Protein AF-A0A968QD73-F1 (afdb_monomer)

Secondary structure (DSSP, 8-state):
-EEEE---HHHHHHHHHHHHHHHHHSSS----GGGG-SHHHHHHHHHHTT-SS-HHHHHHHHHHHHHHHHHHHHH--SEEEEET-TT-TTTHHHHHHHHHTT---EEEEEES-HHHHHHHHHHHHHH-TT-EEEEEES-HHHHHHHHHHGGGS-S-S-EEEE--S----

Structure (mmCIF, N/CA/C/O backbone):
data_AF-A0A968QD73-F1
#
_entry.id   AF-A0A968QD73-F1
#
loop_
_atom_site.group_PDB
_atom_site.id
_atom_site.type_symbol
_atom_site.label_atom_id
_atom_site.label_alt_id
_atom_site.label_comp_id
_atom_site.label_asym_id
_atom_site.label_entity_id
_atom_site.label_seq_id
_atom_site.pdbx_PDB_ins_code
_atom_site.Cartn_x
_atom_site.Cartn_y
_atom_site.Cartn_z
_atom_site.occupancy
_atom_site.B_iso_or_equiv
_atom_site.auth_seq_id
_atom_site.auth_comp_id
_atom_site.auth_asym_id
_atom_site.auth_atom_id
_atom_site.pdbx_PDB_model_num
ATOM 1 N N . MET A 1 1 ? -8.476 14.645 4.797 1.00 80.06 1 MET A N 1
ATOM 2 C CA . MET A 1 1 ? -7.244 14.125 4.170 1.00 80.06 1 MET A CA 1
ATOM 3 C C . MET A 1 1 ? -6.123 15.122 4.389 1.00 80.06 1 MET A C 1
ATOM 5 O O . MET A 1 1 ? -6.368 16.310 4.221 1.00 80.06 1 MET A O 1
ATOM 9 N N . GLN A 1 2 ? -4.931 14.645 4.733 1.00 85.38 2 GLN A N 1
ATOM 10 C CA . GLN A 1 2 ? -3.682 15.414 4.694 1.00 85.38 2 GLN A CA 1
ATOM 11 C C . GLN A 1 2 ? -2.713 14.683 3.755 1.00 85.38 2 GLN A C 1
ATOM 13 O O . GLN A 1 2 ? -2.708 13.455 3.756 1.00 85.38 2 GLN A O 1
ATOM 18 N N . ILE A 1 3 ? -1.938 15.410 2.945 1.00 84.00 3 ILE A N 1
ATOM 19 C CA . ILE A 1 3 ? -0.900 14.828 2.081 1.00 84.00 3 ILE A CA 1
ATOM 20 C C . ILE A 1 3 ? 0.430 15.503 2.402 1.00 84.00 3 ILE A C 1
ATOM 22 O O . ILE A 1 3 ? 0.545 16.722 2.279 1.00 84.00 3 ILE A O 1
ATOM 26 N N . ASP A 1 4 ? 1.419 14.702 2.788 1.00 82.88 4 ASP A N 1
ATOM 27 C CA . ASP A 1 4 ? 2.799 15.136 2.966 1.00 82.88 4 ASP A CA 1
ATOM 28 C C . ASP A 1 4 ? 3.581 14.868 1.669 1.00 82.88 4 ASP A C 1
ATOM 30 O O . ASP A 1 4 ? 3.613 13.739 1.173 1.00 82.88 4 ASP A O 1
ATOM 34 N N . TYR A 1 5 ? 4.247 15.889 1.133 1.00 82.88 5 TYR A N 1
ATOM 35 C CA . TYR A 1 5 ? 5.127 15.752 -0.029 1.00 82.88 5 TYR A CA 1
ATOM 36 C C . TYR A 1 5 ? 6.571 15.654 0.464 1.00 82.88 5 TYR A C 1
ATOM 38 O O . TYR A 1 5 ? 7.129 16.632 0.956 1.00 82.88 5 TYR A O 1
ATOM 46 N N . LEU A 1 6 ? 7.153 14.456 0.385 1.00 76.69 6 LEU A N 1
ATOM 47 C CA . LEU A 1 6 ? 8.547 14.187 0.781 1.00 76.69 6 LEU A CA 1
ATOM 48 C C . LEU A 1 6 ? 9.465 14.020 -0.425 1.00 76.69 6 LEU A C 1
ATOM 50 O O . LEU A 1 6 ? 10.688 14.053 -0.298 1.00 76.69 6 LEU A O 1
ATOM 54 N N . LEU A 1 7 ? 8.857 13.811 -1.588 1.00 67.25 7 LEU A N 1
ATOM 55 C CA . LEU A 1 7 ? 9.489 13.986 -2.876 1.00 67.25 7 LEU A CA 1
ATOM 56 C C . LEU A 1 7 ? 9.916 15.450 -3.021 1.00 67.25 7 LEU A C 1
ATOM 58 O O . LEU A 1 7 ? 9.086 16.338 -3.205 1.00 67.25 7 LEU A O 1
ATOM 62 N N . ASP A 1 8 ? 11.220 15.701 -2.950 1.00 62.47 8 ASP A N 1
ATOM 63 C CA . ASP A 1 8 ? 11.777 16.940 -3.475 1.00 62.47 8 ASP A CA 1
ATOM 64 C C . ASP A 1 8 ? 11.756 16.842 -5.006 1.00 62.47 8 ASP A C 1
ATOM 66 O O . ASP A 1 8 ? 12.539 16.104 -5.604 1.00 62.47 8 ASP A O 1
ATOM 70 N N . PHE A 1 9 ? 10.830 17.563 -5.641 1.00 52.47 9 PHE A N 1
ATOM 71 C CA . PHE A 1 9 ? 10.687 17.594 -7.098 1.00 52.47 9 PHE A CA 1
ATOM 72 C C . PHE A 1 9 ? 11.979 18.038 -7.807 1.00 52.47 9 PHE A C 1
ATOM 74 O O . PHE A 1 9 ? 12.272 17.541 -8.892 1.00 52.47 9 PHE A O 1
ATOM 81 N N . GLN A 1 10 ? 12.797 18.896 -7.180 1.00 43.94 10 GLN A N 1
ATOM 82 C CA . GLN A 1 10 ? 14.093 19.310 -7.731 1.00 43.94 10 GLN A CA 1
ATOM 83 C C . GLN A 1 10 ? 15.162 18.222 -7.574 1.00 43.94 10 GLN A C 1
ATOM 85 O O . GLN A 1 10 ? 16.023 18.070 -8.445 1.00 43.94 10 GLN A O 1
ATOM 90 N N . ALA A 1 11 ? 15.114 17.451 -6.485 1.00 46.22 11 ALA A N 1
ATOM 91 C CA . ALA A 1 11 ? 15.978 16.288 -6.310 1.00 46.22 11 ALA A CA 1
ATOM 92 C C . ALA A 1 11 ? 15.590 15.165 -7.273 1.00 46.22 11 ALA A C 1
ATOM 94 O O . ALA A 1 11 ? 16.476 14.569 -7.862 1.00 46.22 11 ALA A O 1
ATOM 95 N N . ILE A 1 12 ? 14.297 14.930 -7.510 1.00 50.31 12 ILE A N 1
ATOM 96 C CA . ILE A 1 12 ? 13.808 13.918 -8.454 1.00 50.31 12 ILE A CA 1
ATOM 97 C C . ILE A 1 12 ? 14.244 14.238 -9.874 1.00 50.31 12 ILE A C 1
ATOM 99 O O . ILE A 1 12 ? 14.746 13.348 -10.541 1.00 50.31 12 ILE A O 1
ATOM 103 N N . GLU A 1 13 ? 14.137 15.484 -10.342 1.00 48.84 13 GLU A N 1
ATOM 104 C CA . GLU A 1 13 ? 14.655 15.843 -11.671 1.00 48.84 13 GLU A CA 1
ATOM 105 C C . GLU A 1 13 ? 16.173 15.626 -11.795 1.00 48.84 13 GLU A C 1
ATOM 107 O O . GLU A 1 13 ? 16.646 15.163 -12.837 1.00 48.84 13 GLU A O 1
ATOM 112 N N . LYS A 1 14 ? 16.943 15.898 -10.732 1.00 42.75 14 LYS A N 1
ATOM 113 C CA . LYS A 1 14 ? 18.405 15.716 -10.725 1.00 42.75 14 LYS A CA 1
ATOM 114 C C . LYS A 1 14 ? 18.848 14.254 -10.580 1.00 42.75 14 LYS A C 1
ATOM 116 O O . LYS A 1 14 ? 19.769 13.853 -11.289 1.00 42.75 14 LYS A O 1
ATOM 121 N N . ASP A 1 15 ? 18.194 13.463 -9.732 1.00 53.66 15 ASP A N 1
ATOM 122 C CA . ASP A 1 15 ? 18.419 12.013 -9.592 1.00 53.66 15 ASP A CA 1
ATOM 123 C C . ASP A 1 15 ? 17.935 11.268 -10.849 1.00 53.66 15 ASP A C 1
ATOM 125 O O . ASP A 1 15 ? 18.517 10.264 -11.267 1.00 53.66 15 ASP A O 1
ATOM 129 N N . ASN A 1 16 ? 16.904 11.797 -11.525 1.00 64.25 16 ASN A N 1
ATOM 130 C CA . ASN A 1 16 ? 16.277 11.133 -12.662 1.00 64.25 16 ASN A CA 1
ATOM 131 C C . ASN A 1 16 ? 17.161 11.044 -13.905 1.00 64.25 16 ASN A C 1
ATOM 133 O O . ASN A 1 16 ? 17.026 10.093 -14.673 1.00 64.25 16 ASN A O 1
ATOM 137 N N . ILE A 1 17 ? 18.025 12.022 -14.155 1.00 73.12 17 ILE A N 1
ATOM 138 C CA . ILE A 1 17 ? 18.890 11.986 -15.339 1.00 73.12 17 ILE A CA 1
ATOM 139 C C . ILE A 1 17 ? 20.141 11.154 -15.054 1.00 73.12 17 ILE A C 1
ATOM 141 O O . ILE A 1 17 ? 20.600 10.430 -15.936 1.00 73.12 17 ILE A O 1
ATOM 145 N N . GLN A 1 18 ? 20.675 11.209 -13.830 1.00 84.44 18 GLN A N 1
ATOM 146 C CA . GLN A 1 18 ? 21.916 10.515 -13.485 1.00 84.44 18 GLN A CA 1
ATOM 147 C C . GLN A 1 18 ? 21.774 8.998 -13.580 1.00 84.44 18 GLN A C 1
ATOM 149 O O . GLN A 1 18 ? 22.619 8.363 -14.205 1.00 84.44 18 GLN A O 1
ATOM 154 N N . ASP A 1 19 ? 20.685 8.422 -13.069 1.00 86.25 19 ASP A N 1
ATOM 155 C CA . ASP A 1 19 ? 20.461 6.975 -13.156 1.00 86.25 19 ASP A CA 1
ATOM 156 C C . ASP A 1 19 ? 20.282 6.492 -14.603 1.00 86.25 19 ASP A C 1
ATOM 158 O O . ASP A 1 19 ? 20.757 5.414 -14.967 1.00 86.25 19 ASP A O 1
ATOM 162 N N . VAL A 1 20 ? 19.641 7.303 -15.452 1.00 90.25 20 VAL A N 1
ATOM 163 C CA . VAL A 1 20 ? 19.471 6.998 -16.880 1.00 90.25 20 VAL A CA 1
ATOM 164 C C . VAL A 1 20 ? 20.807 7.106 -17.615 1.00 90.25 20 VAL A C 1
ATOM 166 O O . VAL A 1 20 ? 21.182 6.182 -18.335 1.00 90.25 20 VAL A O 1
ATOM 169 N N . ILE A 1 21 ? 21.562 8.191 -17.411 1.00 92.56 21 ILE A N 1
ATOM 170 C CA . ILE A 1 21 ? 22.905 8.360 -17.989 1.00 92.56 21 ILE A CA 1
ATOM 171 C C . ILE A 1 21 ? 23.814 7.215 -17.544 1.00 92.56 21 ILE A C 1
ATOM 173 O O . ILE A 1 21 ? 24.498 6.611 -18.371 1.00 92.56 21 ILE A O 1
ATOM 177 N N . TYR A 1 22 ? 23.825 6.906 -16.249 1.00 92.19 22 TYR A N 1
ATOM 178 C CA . TYR A 1 22 ? 24.630 5.835 -15.683 1.00 92.19 22 TYR A CA 1
ATOM 179 C C . TYR A 1 22 ? 24.277 4.492 -16.321 1.00 92.19 22 TYR A C 1
ATOM 181 O O . TYR A 1 22 ? 25.168 3.817 -16.839 1.00 92.19 22 TYR A O 1
ATOM 189 N N . GLY A 1 23 ? 22.991 4.132 -16.337 1.00 94.00 23 GLY A N 1
ATOM 190 C CA . GLY A 1 23 ? 22.504 2.860 -16.862 1.00 94.00 23 GLY A CA 1
ATOM 191 C C . GLY A 1 23 ? 22.724 2.688 -18.367 1.00 94.00 23 GLY A C 1
ATOM 192 O O . GLY A 1 23 ? 23.073 1.597 -18.817 1.00 94.00 23 GLY A O 1
ATOM 193 N N . LEU A 1 24 ? 22.610 3.763 -19.154 1.00 95.88 24 LEU A N 1
ATOM 194 C CA . LEU A 1 24 ? 22.863 3.732 -20.600 1.00 95.88 24 LEU A CA 1
ATOM 195 C C . LEU A 1 24 ? 24.357 3.687 -20.962 1.00 95.88 24 LEU A C 1
ATOM 197 O O . LEU A 1 24 ? 24.698 3.177 -22.033 1.00 95.88 24 LEU A O 1
ATOM 201 N N . ASN A 1 25 ? 25.235 4.166 -20.073 1.00 96.81 25 ASN A N 1
ATOM 202 C CA . ASN A 1 25 ? 26.693 4.095 -20.228 1.00 96.81 25 ASN A CA 1
ATOM 203 C C . ASN A 1 25 ? 27.301 2.749 -19.791 1.00 96.81 25 ASN A C 1
ATOM 205 O O . ASN A 1 25 ? 28.475 2.493 -20.063 1.00 96.81 25 ASN A O 1
ATOM 209 N N . GLN A 1 26 ? 26.538 1.869 -19.137 1.00 96.81 26 GLN A N 1
ATOM 210 C CA . GLN A 1 26 ? 27.019 0.532 -18.786 1.00 96.81 26 GLN A CA 1
ATOM 211 C C . GLN A 1 26 ? 27.148 -0.378 -20.019 1.00 96.81 26 GLN A C 1
ATOM 213 O O . GLN A 1 26 ? 26.399 -0.273 -20.996 1.00 96.81 26 GLN A O 1
ATOM 218 N N . LYS A 1 27 ? 28.070 -1.354 -19.949 1.00 97.19 27 LYS A N 1
ATOM 219 C CA . LYS A 1 27 ? 28.204 -2.406 -20.978 1.00 97.19 27 LYS A CA 1
ATOM 220 C C . LYS A 1 27 ? 26.901 -3.202 -21.125 1.00 97.19 27 LYS A C 1
ATOM 222 O O . LYS A 1 27 ? 26.447 -3.429 -22.244 1.00 97.19 27 LYS A O 1
ATOM 227 N N . GLN A 1 28 ? 26.300 -3.583 -19.997 1.00 96.94 28 GLN A N 1
ATOM 228 C CA . GLN A 1 28 ? 24.937 -4.101 -19.923 1.00 96.94 28 GLN A CA 1
ATOM 229 C C . GLN A 1 28 ? 24.007 -2.943 -19.568 1.00 96.94 28 GLN A C 1
ATOM 231 O O . GLN A 1 28 ? 24.010 -2.484 -18.429 1.00 96.94 28 GLN A O 1
ATOM 236 N N . LYS A 1 29 ? 23.232 -2.468 -20.543 1.00 96.88 29 LYS A N 1
ATOM 237 C CA . LYS A 1 29 ? 22.337 -1.324 -20.341 1.00 96.88 29 LYS A CA 1
ATOM 238 C C . LYS A 1 29 ? 21.210 -1.684 -19.383 1.00 96.88 29 LYS A C 1
ATOM 240 O O . LYS A 1 29 ? 20.673 -2.793 -19.450 1.00 96.88 29 LYS A O 1
ATOM 245 N N . SER A 1 30 ? 20.841 -0.732 -18.541 1.00 94.12 30 SER A N 1
ATOM 246 C CA . SER A 1 30 ? 19.713 -0.844 -17.621 1.00 94.12 30 SER A CA 1
ATOM 247 C C . SER A 1 30 ? 19.040 0.510 -17.425 1.00 94.12 30 SER A C 1
ATOM 249 O O . SER A 1 30 ? 19.650 1.560 -17.616 1.00 94.12 30 SER A O 1
ATOM 251 N N . ILE A 1 31 ? 17.761 0.477 -17.059 1.00 90.12 31 ILE A N 1
ATOM 252 C CA . ILE A 1 31 ? 16.998 1.634 -16.591 1.00 90.12 31 ILE A CA 1
ATOM 253 C C . ILE A 1 31 ? 16.197 1.155 -15.370 1.00 90.12 31 ILE A C 1
ATOM 255 O O . ILE A 1 31 ? 15.621 0.066 -15.428 1.00 90.12 31 ILE A O 1
ATOM 259 N N . PRO A 1 32 ? 16.160 1.912 -14.261 1.00 83.62 32 PRO A N 1
ATOM 260 C CA . PRO A 1 32 ? 15.364 1.548 -13.092 1.00 83.62 32 PRO A CA 1
ATOM 261 C C . PRO A 1 32 ? 13.874 1.338 -13.414 1.00 83.62 32 PRO A C 1
ATOM 263 O O . PRO A 1 32 ? 13.253 2.152 -14.089 1.00 83.62 32 PRO A O 1
ATOM 266 N N . ALA A 1 33 ? 13.251 0.297 -12.858 1.00 81.62 33 ALA A N 1
ATOM 267 C CA . ALA A 1 33 ? 11.847 -0.030 -13.146 1.00 81.62 33 ALA A CA 1
ATOM 268 C C . ALA A 1 33 ? 10.843 1.066 -12.733 1.00 81.62 33 ALA A C 1
ATOM 270 O O . ALA A 1 33 ? 9.733 1.110 -13.250 1.00 81.62 33 ALA A O 1
ATOM 271 N N . ARG A 1 34 ? 11.222 1.993 -11.840 1.00 76.75 34 ARG A N 1
ATOM 272 C CA . ARG A 1 34 ? 10.360 3.115 -11.425 1.00 76.75 34 ARG A CA 1
ATOM 273 C C . ARG A 1 34 ? 9.904 4.003 -12.596 1.00 76.75 34 ARG A C 1
ATOM 275 O O . ARG A 1 34 ? 8.836 4.593 -12.508 1.00 76.75 34 ARG A O 1
ATOM 282 N N . TYR A 1 35 ? 10.667 4.057 -13.695 1.00 80.00 35 TYR A N 1
ATOM 283 C CA . TYR A 1 35 ? 10.277 4.800 -14.902 1.00 80.00 35 TYR A CA 1
ATOM 284 C C . TYR A 1 35 ? 9.132 4.141 -15.683 1.00 80.00 35 TYR A C 1
ATOM 286 O O . TYR A 1 35 ? 8.577 4.776 -16.574 1.00 80.00 35 TYR A O 1
ATOM 294 N N . PHE A 1 36 ? 8.744 2.903 -15.352 1.00 79.50 36 PHE A N 1
ATOM 295 C CA . PHE A 1 36 ? 7.541 2.286 -15.911 1.00 79.50 36 PHE A CA 1
ATOM 296 C C . PHE A 1 36 ? 6.246 2.856 -15.333 1.00 79.50 36 PHE A C 1
ATOM 298 O O . PHE A 1 36 ? 5.199 2.572 -15.889 1.00 79.50 36 PHE A O 1
ATOM 305 N N . TYR A 1 37 ? 6.277 3.623 -14.241 1.00 75.00 37 TYR A N 1
ATOM 306 C CA . TYR A 1 37 ? 5.067 4.030 -13.516 1.00 75.00 37 TYR A CA 1
ATOM 307 C C . TYR A 1 37 ? 4.772 5.529 -13.659 1.00 75.00 37 TYR A C 1
ATOM 309 O O . TYR A 1 37 ?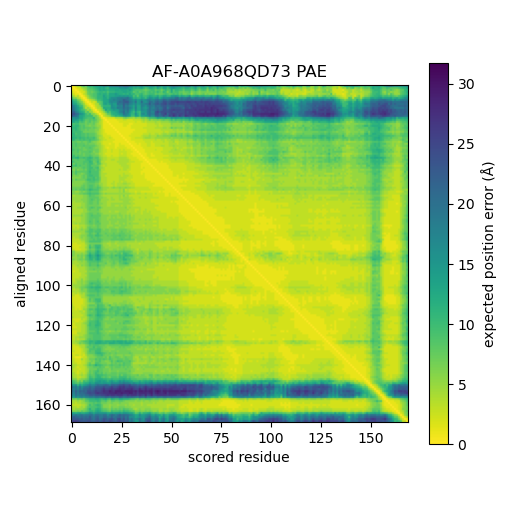 4.425 6.205 -12.692 1.00 75.00 37 TYR A O 1
ATOM 317 N N . ASP A 1 38 ? 4.921 6.060 -14.877 1.00 76.62 38 ASP A N 1
ATOM 318 C CA . ASP A 1 38 ? 4.243 7.306 -15.245 1.00 76.62 38 ASP A CA 1
ATOM 319 C C . ASP A 1 38 ? 2.726 7.065 -15.376 1.00 76.62 38 ASP A C 1
ATOM 321 O O . ASP A 1 38 ? 2.250 5.937 -15.253 1.00 76.62 38 ASP A O 1
ATOM 325 N N . GLN A 1 39 ? 1.934 8.106 -15.648 1.00 75.69 39 GLN A N 1
ATOM 326 C CA . GLN A 1 39 ? 0.476 7.957 -15.757 1.00 75.69 39 GLN A CA 1
ATOM 327 C C . GLN A 1 39 ? 0.060 6.835 -16.727 1.00 75.69 39 GLN A C 1
ATOM 329 O O . GLN A 1 39 ? -0.876 6.085 -16.447 1.00 75.69 39 GLN A O 1
ATOM 334 N N . LYS A 1 40 ? 0.744 6.717 -17.871 1.00 84.00 40 LYS A N 1
ATOM 335 C CA . LYS A 1 40 ? 0.410 5.729 -18.899 1.00 84.00 40 LYS A CA 1
ATOM 336 C C . LYS A 1 40 ? 0.831 4.327 -18.473 1.00 84.00 40 LYS A C 1
ATOM 338 O O . LYS A 1 40 ? 0.069 3.381 -18.645 1.00 84.00 40 LYS A O 1
ATOM 343 N N . GLY A 1 41 ? 2.034 4.184 -17.945 1.00 83.56 41 GLY A N 1
ATOM 344 C CA . GLY A 1 41 ? 2.564 2.908 -17.512 1.00 83.56 41 GLY A CA 1
ATOM 345 C C . GLY A 1 41 ? 1.875 2.369 -16.257 1.00 83.56 41 GLY A C 1
ATOM 346 O O . GLY A 1 41 ? 1.637 1.167 -16.175 1.00 83.56 41 GLY A O 1
ATOM 347 N N . SER A 1 42 ? 1.404 3.239 -15.357 1.00 78.06 42 SER A N 1
ATOM 348 C CA . SER A 1 42 ? 0.487 2.853 -14.277 1.00 78.06 42 SER A CA 1
ATOM 349 C C . SER A 1 42 ? -0.830 2.289 -14.817 1.00 78.06 42 SER A C 1
ATOM 351 O O . SER A 1 42 ? -1.274 1.250 -14.339 1.00 78.06 42 SER A O 1
ATOM 353 N N . GLN A 1 43 ? -1.430 2.909 -15.841 1.00 83.31 43 GLN A N 1
ATOM 354 C CA . GLN A 1 43 ? -2.642 2.362 -16.468 1.00 83.31 43 GLN A CA 1
ATOM 355 C C . GLN A 1 43 ? -2.376 1.000 -17.124 1.00 83.31 43 GLN A C 1
ATOM 357 O O . GLN A 1 43 ? -3.151 0.068 -16.936 1.00 83.31 43 GLN A O 1
ATOM 362 N N . LEU A 1 44 ? -1.256 0.857 -17.840 1.00 89.19 44 LEU A N 1
ATOM 363 C CA . LEU A 1 44 ? -0.858 -0.428 -18.424 1.00 89.19 44 LEU A CA 1
ATOM 364 C C . LEU A 1 44 ? -0.660 -1.507 -17.354 1.00 89.19 44 LEU A C 1
ATOM 366 O O . LEU A 1 44 ? -0.991 -2.665 -17.587 1.00 89.19 44 LEU A O 1
ATOM 370 N N . PHE A 1 45 ? -0.132 -1.150 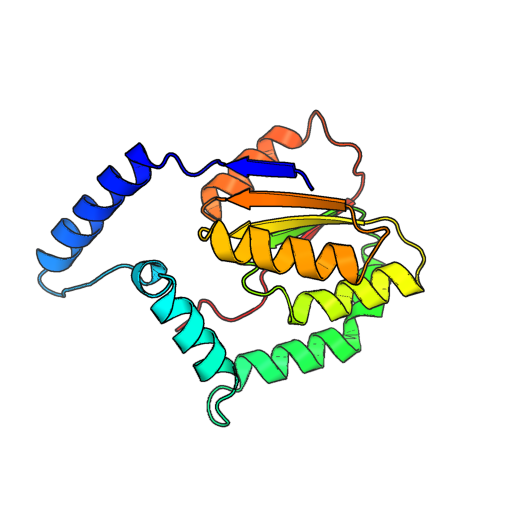-16.184 1.00 85.19 45 PHE A N 1
ATOM 371 C CA . PHE A 1 45 ? 0.016 -2.086 -15.075 1.00 85.19 45 PHE A CA 1
ATOM 372 C C . PHE A 1 45 ? -1.336 -2.539 -14.503 1.00 85.19 45 PHE A C 1
ATOM 374 O O . PHE A 1 45 ? -1.507 -3.723 -14.205 1.00 85.19 45 PHE A O 1
ATOM 381 N N . GLU A 1 46 ? -2.314 -1.637 -14.398 1.00 84.38 46 GLU A N 1
ATOM 382 C CA . GLU A 1 46 ? -3.685 -2.000 -14.012 1.00 84.38 46 GLU A CA 1
ATOM 383 C C . GLU A 1 46 ? -4.319 -2.958 -15.035 1.00 84.38 46 GLU A C 1
ATOM 385 O O . GLU A 1 46 ? -4.953 -3.940 -14.643 1.00 84.38 46 GLU A O 1
ATOM 390 N N . ASP A 1 47 ? -4.069 -2.753 -16.332 1.00 91.06 47 ASP A N 1
ATOM 391 C CA . ASP A 1 47 ? -4.519 -3.666 -17.390 1.00 91.06 47 ASP A CA 1
ATOM 392 C C . ASP A 1 47 ? -3.817 -5.036 -17.289 1.00 91.06 47 ASP A C 1
ATOM 394 O O . ASP A 1 47 ? -4.470 -6.079 -17.377 1.00 91.06 47 ASP A O 1
ATOM 398 N N . ILE A 1 48 ? -2.499 -5.057 -17.027 1.00 91.44 48 ILE A N 1
ATOM 399 C CA . ILE A 1 48 ? -1.725 -6.288 -16.773 1.00 91.44 48 ILE A CA 1
ATOM 400 C C . ILE A 1 48 ? -2.337 -7.076 -15.613 1.00 91.44 48 ILE A C 1
ATOM 402 O O . ILE A 1 48 ? -2.468 -8.296 -15.702 1.00 91.44 48 ILE A O 1
ATOM 406 N N . CYS A 1 49 ? -2.767 -6.396 -14.549 1.00 89.69 49 CYS A N 1
ATOM 407 C CA . CYS A 1 49 ? -3.386 -7.031 -13.389 1.00 89.69 49 CYS A CA 1
ATOM 408 C C . CYS A 1 49 ? -4.698 -7.773 -13.701 1.00 89.69 49 CYS A C 1
ATOM 410 O O . CYS A 1 49 ? -5.110 -8.612 -12.895 1.00 89.69 49 CYS A O 1
ATOM 412 N N . GLN A 1 50 ? -5.338 -7.496 -14.843 1.00 91.25 50 GLN A N 1
ATOM 413 C CA . GLN A 1 50 ? -6.550 -8.186 -15.299 1.00 91.25 50 GLN A CA 1
ATOM 414 C C . GLN A 1 50 ? -6.264 -9.400 -16.194 1.00 91.25 50 GLN A C 1
ATOM 416 O O . GLN A 1 50 ? -7.176 -10.184 -16.468 1.00 91.25 50 GLN A O 1
ATOM 421 N N . LEU A 1 51 ? -5.023 -9.583 -16.656 1.00 95.06 51 LEU A N 1
ATOM 422 C CA . LEU A 1 51 ? -4.668 -10.680 -17.552 1.00 95.06 51 LEU A CA 1
ATOM 423 C C . LEU A 1 51 ? -4.800 -12.043 -16.860 1.00 95.06 51 LEU A C 1
ATOM 425 O O . LEU A 1 51 ? -4.427 -12.236 -15.696 1.00 95.06 51 LEU A O 1
ATOM 429 N N . ALA A 1 52 ? -5.282 -13.037 -17.609 1.00 95.00 52 ALA A N 1
ATOM 430 C CA . ALA A 1 52 ? -5.415 -14.404 -17.115 1.00 95.00 52 ALA A CA 1
ATOM 431 C C . ALA A 1 52 ? -4.047 -15.008 -16.754 1.00 95.00 52 ALA A C 1
ATOM 433 O O . ALA A 1 52 ? -3.938 -15.790 -15.814 1.00 95.00 52 ALA A O 1
ATOM 434 N N . GLU A 1 53 ? -2.979 -14.594 -17.418 1.00 95.19 53 GLU A N 1
ATOM 435 C CA . GLU A 1 53 ? -1.606 -15.029 -17.183 1.00 95.19 53 GLU A CA 1
ATOM 436 C C . GLU A 1 53 ? -1.014 -14.397 -15.912 1.00 95.19 53 GLU A C 1
ATOM 438 O O . GLU A 1 53 ? -0.241 -15.038 -15.198 1.00 95.19 53 GLU A O 1
ATOM 443 N N . TYR A 1 54 ? -1.431 -13.174 -15.566 1.00 92.56 54 TYR A N 1
ATOM 444 C CA . TYR A 1 54 ? -0.913 -12.435 -14.414 1.00 92.56 54 TYR A CA 1
ATOM 445 C C . TYR A 1 54 ? -1.692 -12.761 -13.130 1.00 92.56 54 TYR A C 1
ATOM 447 O O . TYR A 1 54 ? -2.507 -11.998 -12.609 1.00 92.56 54 TYR A O 1
ATOM 455 N N . TYR A 1 55 ? -1.445 -13.953 -12.591 1.00 93.38 55 TYR A N 1
ATOM 456 C CA . TYR A 1 55 ? -2.087 -14.433 -11.364 1.00 93.38 55 TYR A CA 1
ATOM 457 C C . TYR A 1 55 ? -1.764 -13.726 -10.035 1.00 93.38 55 TYR A C 1
ATOM 459 O O . TYR A 1 55 ? -2.593 -13.879 -9.124 1.00 93.38 55 TYR A O 1
ATOM 467 N N . PRO A 1 56 ? -0.644 -12.988 -9.859 1.00 91.75 56 PRO A N 1
ATOM 468 C CA . PRO A 1 56 ? -0.294 -12.413 -8.561 1.00 91.75 56 PRO A CA 1
ATOM 469 C C . PRO A 1 56 ? -1.410 -11.570 -7.939 1.00 91.75 56 PRO A C 1
ATOM 471 O O . PRO A 1 56 ? -1.802 -11.823 -6.799 1.00 91.75 56 PRO A O 1
ATOM 474 N N . THR A 1 57 ? -2.005 -10.649 -8.704 1.00 90.69 57 THR A N 1
ATOM 475 C CA . THR A 1 57 ? -3.026 -9.720 -8.191 1.00 90.69 57 THR A CA 1
ATOM 476 C C . THR A 1 57 ? -4.266 -10.445 -7.670 1.00 90.69 57 THR A C 1
ATOM 478 O O . THR A 1 57 ? -4.706 -10.200 -6.546 1.00 90.69 57 THR A O 1
ATOM 481 N N . ARG A 1 58 ? -4.818 -11.384 -8.450 1.00 92.38 58 ARG A N 1
ATOM 482 C CA . ARG A 1 58 ? -6.015 -12.146 -8.047 1.00 92.38 58 ARG A CA 1
ATOM 483 C C . ARG A 1 58 ? -5.749 -13.101 -6.884 1.00 92.38 58 ARG A C 1
ATOM 485 O O . ARG A 1 58 ? -6.632 -13.320 -6.058 1.00 92.38 58 ARG A O 1
ATOM 492 N N . THR A 1 59 ? -4.537 -13.645 -6.799 1.00 94.31 59 THR A N 1
ATOM 493 C CA . THR A 1 59 ? -4.153 -14.570 -5.725 1.00 94.31 59 THR A CA 1
ATOM 494 C C . THR A 1 59 ? -4.015 -13.829 -4.406 1.00 94.31 59 THR A C 1
ATOM 496 O O . THR A 1 59 ? -4.613 -14.234 -3.411 1.00 94.31 59 THR A O 1
ATOM 499 N N . GLU A 1 60 ? -3.314 -12.696 -4.403 1.00 93.94 60 GLU A N 1
ATOM 500 C CA . GLU A 1 60 ? -3.199 -11.851 -3.216 1.00 93.94 60 GLU A CA 1
ATOM 501 C C . GLU A 1 60 ? -4.565 -11.316 -2.766 1.00 93.94 60 GLU A C 1
ATOM 503 O O . GLU A 1 60 ? -4.886 -11.371 -1.579 1.00 93.94 60 GLU A O 1
ATOM 508 N N . ALA A 1 61 ? -5.416 -10.883 -3.703 1.00 93.75 61 ALA A N 1
ATOM 509 C CA . ALA A 1 61 ? -6.782 -10.466 -3.392 1.00 93.75 61 ALA A CA 1
ATOM 510 C C . ALA A 1 61 ? -7.603 -11.590 -2.733 1.00 93.75 61 ALA A C 1
ATOM 512 O O . ALA A 1 61 ? -8.348 -11.327 -1.789 1.00 93.75 61 ALA A O 1
ATOM 513 N N . SER A 1 62 ? -7.458 -12.840 -3.192 1.00 96.00 62 SER A N 1
ATOM 514 C CA . SER A 1 62 ? -8.123 -13.998 -2.582 1.00 96.00 62 SER A CA 1
ATOM 515 C C . SER A 1 62 ? -7.652 -14.236 -1.146 1.00 96.00 62 SER A C 1
ATOM 517 O O . SER A 1 62 ? -8.477 -14.463 -0.263 1.00 96.00 62 SER A O 1
ATOM 519 N N . ILE A 1 63 ? -6.342 -14.148 -0.900 1.00 96.38 63 ILE A N 1
ATOM 520 C CA . ILE A 1 63 ? -5.756 -14.309 0.438 1.00 96.38 63 ILE A CA 1
ATOM 521 C C . ILE A 1 63 ? -6.250 -13.193 1.366 1.00 96.38 63 ILE A C 1
ATOM 523 O O . ILE A 1 63 ? -6.735 -13.474 2.460 1.00 96.38 63 ILE A O 1
ATOM 527 N N . LEU A 1 64 ? -6.199 -11.933 0.927 1.00 96.88 64 LEU A N 1
ATOM 528 C CA . LEU A 1 64 ? -6.680 -10.798 1.719 1.00 96.88 64 LEU A CA 1
ATOM 529 C C . LEU A 1 64 ? -8.169 -10.919 2.034 1.00 96.88 64 LEU A C 1
ATOM 531 O O . LEU A 1 64 ? -8.565 -10.730 3.179 1.00 96.88 64 LEU 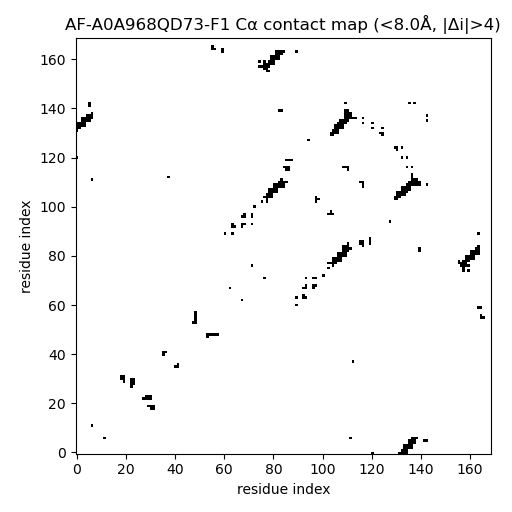A O 1
ATOM 535 N N . ARG A 1 65 ? -8.996 -11.301 1.058 1.00 96.56 65 ARG A N 1
ATOM 536 C CA . ARG A 1 65 ? -10.428 -11.525 1.284 1.00 96.56 65 ARG A CA 1
ATOM 537 C C . ARG A 1 65 ? -10.681 -12.589 2.353 1.00 96.56 65 ARG A C 1
ATOM 539 O O . ARG A 1 65 ? -11.605 -12.434 3.146 1.00 96.56 65 ARG A O 1
ATOM 546 N N . GLN A 1 66 ? -9.883 -13.654 2.365 1.00 98.06 66 GLN A N 1
ATOM 547 C CA . GLN A 1 66 ? -10.031 -14.750 3.318 1.00 98.06 66 GLN A CA 1
ATOM 548 C C . GLN A 1 66 ? -9.531 -14.383 4.722 1.00 98.06 66 GLN A C 1
ATOM 550 O O . GLN A 1 66 ? -10.179 -14.743 5.700 1.00 98.06 66 GLN A O 1
ATOM 555 N N . TYR A 1 67 ? -8.412 -13.661 4.828 1.00 98.00 67 TYR A N 1
ATOM 556 C CA . TYR A 1 67 ? -7.687 -13.489 6.094 1.00 98.00 67 TYR A CA 1
ATOM 557 C C . TYR A 1 67 ? -7.680 -12.059 6.653 1.00 98.00 67 TYR A C 1
ATOM 559 O O . TYR A 1 67 ? -7.136 -11.838 7.733 1.00 98.00 67 TYR A O 1
ATOM 567 N N . ALA A 1 68 ? -8.286 -11.071 5.985 1.00 97.94 68 ALA A N 1
ATOM 568 C CA . ALA A 1 68 ? -8.280 -9.679 6.451 1.00 97.94 68 ALA A CA 1
ATOM 569 C C . ALA A 1 68 ? -8.814 -9.522 7.883 1.00 97.94 68 ALA A C 1
ATOM 571 O O . ALA A 1 68 ? -8.208 -8.824 8.694 1.00 97.94 68 ALA A O 1
ATOM 572 N N . GLN A 1 69 ? -9.914 -10.199 8.224 1.00 98.00 69 GLN A N 1
ATOM 573 C CA . GLN A 1 69 ? -10.472 -10.144 9.577 1.00 98.00 69 GLN A CA 1
ATOM 574 C C . GLN A 1 69 ? -9.517 -10.735 10.623 1.00 98.00 69 GLN A C 1
ATOM 576 O O . GLN A 1 69 ? -9.372 -10.168 11.709 1.00 98.00 69 GLN A O 1
ATOM 581 N N . ASP A 1 70 ? -8.816 -11.820 10.294 1.00 98.19 70 ASP A N 1
ATOM 582 C CA . ASP A 1 70 ? -7.829 -12.434 11.185 1.00 98.19 70 ASP A CA 1
ATOM 583 C C . ASP A 1 70 ? -6.631 -11.503 11.397 1.00 98.19 70 ASP A C 1
ATOM 585 O O . ASP A 1 70 ? -6.240 -11.248 12.536 1.00 98.19 70 ASP A O 1
ATOM 5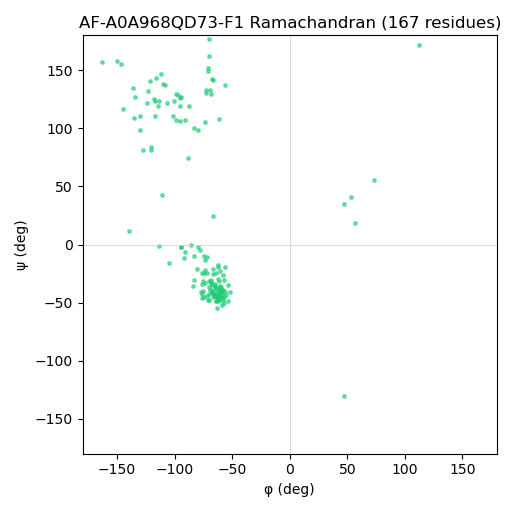89 N N . ILE A 1 71 ? -6.110 -10.905 10.321 1.00 97.12 71 ILE A N 1
ATOM 590 C CA . ILE A 1 71 ? -5.016 -9.924 10.379 1.00 97.12 71 ILE A CA 1
ATOM 591 C C . ILE A 1 71 ? -5.398 -8.749 11.288 1.00 97.12 71 ILE A C 1
ATOM 593 O O . ILE A 1 71 ? -4.644 -8.390 12.199 1.00 97.12 71 ILE A O 1
ATOM 597 N N . VAL A 1 72 ? -6.577 -8.156 11.082 1.00 96.94 72 VAL A N 1
ATOM 598 C CA . VAL A 1 72 ? -7.031 -7.003 11.874 1.00 96.94 72 VAL A CA 1
ATOM 599 C C . VAL A 1 72 ? -7.300 -7.398 13.328 1.00 96.94 72 VAL A C 1
ATOM 601 O O . VAL A 1 72 ? -6.914 -6.666 14.238 1.00 96.94 72 VAL A O 1
ATOM 604 N N . SER A 1 73 ? -7.904 -8.561 13.581 1.00 96.31 73 SER A N 1
ATOM 605 C CA . SER A 1 73 ? -8.213 -9.011 14.945 1.00 96.31 73 SER A CA 1
ATOM 606 C C . SER A 1 73 ? -6.966 -9.341 15.774 1.00 96.31 73 SER A C 1
ATOM 608 O O . SER A 1 73 ? -6.947 -9.060 16.977 1.00 96.31 73 SER A O 1
ATOM 610 N N . GLN A 1 74 ? -5.915 -9.881 15.148 1.00 96.38 74 GLN A N 1
ATOM 611 C CA . GLN A 1 74 ? -4.647 -10.189 15.811 1.00 96.38 74 GLN A CA 1
ATOM 612 C C . GLN A 1 74 ? -3.808 -8.934 16.053 1.00 96.38 74 GLN A C 1
ATOM 614 O O . GLN A 1 74 ? -3.292 -8.723 17.152 1.00 96.38 74 GLN A O 1
ATOM 619 N N . THR A 1 75 ? -3.680 -8.077 15.039 1.00 95.25 75 THR A N 1
ATOM 620 C CA . THR A 1 75 ? -2.834 -6.880 15.129 1.00 95.25 75 THR A CA 1
ATOM 621 C C . THR A 1 75 ? -3.503 -5.785 15.953 1.00 95.25 75 THR A C 1
ATOM 623 O O . THR A 1 75 ? -2.852 -5.152 16.789 1.00 95.25 75 THR A O 1
ATOM 626 N N . LYS A 1 76 ? -4.811 -5.570 15.747 1.00 93.88 76 LYS A N 1
ATOM 627 C CA . LYS A 1 76 ? -5.587 -4.429 16.262 1.00 93.88 76 LYS A CA 1
ATOM 628 C C . LYS A 1 76 ? -4.866 -3.102 16.017 1.00 93.88 76 LYS A C 1
ATOM 630 O O . LYS A 1 76 ? -4.867 -2.223 16.877 1.00 93.88 76 LYS A O 1
ATOM 635 N N . ALA A 1 77 ? -4.164 -3.007 14.888 1.00 94.19 77 ALA A N 1
ATOM 636 C CA . ALA A 1 77 ? -3.353 -1.848 14.566 1.00 94.19 77 ALA A CA 1
ATOM 637 C C . ALA A 1 77 ? -4.248 -0.649 14.277 1.00 94.19 77 ALA A C 1
ATOM 639 O O . ALA A 1 77 ? -5.204 -0.776 13.526 1.00 94.19 77 ALA A O 1
ATOM 640 N N . THR A 1 78 ? -3.945 0.505 14.854 1.00 93.56 78 THR A N 1
ATOM 641 C CA . THR A 1 78 ? -4.699 1.747 14.625 1.00 93.56 78 THR A CA 1
ATOM 642 C C . THR A 1 78 ? -4.082 2.598 13.519 1.00 93.56 78 THR A C 1
ATOM 644 O O . THR A 1 78 ? -4.645 3.624 13.139 1.00 93.56 78 THR A O 1
ATOM 647 N N . GLU A 1 79 ? -2.955 2.150 12.960 1.00 93.94 79 GLU A N 1
ATOM 648 C CA . GLU A 1 79 ? -2.303 2.751 11.805 1.00 93.94 79 GLU A CA 1
ATOM 649 C C . GLU A 1 79 ? -1.880 1.682 10.790 1.00 93.94 79 GLU A C 1
ATOM 651 O O . GLU A 1 79 ? -1.177 0.726 11.134 1.00 93.94 79 GLU A O 1
ATOM 656 N N . LEU A 1 80 ? -2.291 1.867 9.535 1.00 95.62 80 LEU A N 1
ATOM 657 C CA . LEU A 1 80 ? -1.939 1.021 8.398 1.00 95.62 80 LEU A CA 1
ATOM 658 C C . LEU A 1 80 ? -1.148 1.852 7.392 1.00 95.62 80 LEU A C 1
ATOM 660 O O . LEU A 1 80 ? -1.705 2.736 6.745 1.00 95.62 80 LEU A O 1
ATOM 664 N N . VAL A 1 81 ? 0.139 1.553 7.253 1.00 95.50 81 VAL A N 1
ATOM 665 C CA . VAL A 1 81 ? 1.000 2.136 6.221 1.00 95.50 81 VAL A CA 1
ATOM 666 C C . VAL A 1 81 ? 1.039 1.190 5.034 1.00 95.50 81 VAL A C 1
ATOM 668 O O . VAL A 1 81 ? 1.396 0.028 5.206 1.00 95.50 81 VAL A O 1
ATOM 671 N N . GLU A 1 82 ? 0.734 1.677 3.837 1.00 95.62 82 GLU A N 1
ATOM 672 C CA . GLU A 1 82 ? 0.844 0.891 2.607 1.00 95.62 82 GLU A CA 1
ATOM 673 C C . GLU A 1 82 ? 1.918 1.474 1.697 1.00 95.62 82 GLU A C 1
ATOM 675 O O . GLU A 1 82 ? 1.833 2.627 1.279 1.00 95.62 82 GLU A O 1
ATOM 680 N N . LEU A 1 83 ? 2.944 0.674 1.406 1.00 93.00 83 LEU A N 1
ATOM 681 C CA . LEU A 1 83 ? 4.020 1.053 0.498 1.00 93.00 83 LEU A CA 1
ATOM 682 C C . LEU A 1 83 ? 3.629 0.698 -0.941 1.00 93.00 83 LEU A C 1
ATOM 684 O O . LEU A 1 83 ? 3.427 -0.473 -1.245 1.00 93.00 83 LEU A O 1
ATOM 688 N N . GLY A 1 84 ? 3.556 1.694 -1.825 1.00 89.00 84 GLY A N 1
ATOM 689 C CA . GLY A 1 84 ? 3.114 1.503 -3.209 1.00 89.00 84 GLY A CA 1
ATOM 690 C C . GLY A 1 84 ? 1.613 1.260 -3.283 1.00 89.00 84 GLY A C 1
ATOM 691 O O . GLY A 1 84 ? 1.183 0.225 -3.782 1.00 89.00 84 GLY A O 1
ATOM 692 N N . SER A 1 85 ? 0.827 2.186 -2.734 1.00 88.62 85 SER A N 1
ATOM 693 C CA . SER A 1 85 ? -0.613 1.990 -2.547 1.00 88.62 85 SER A CA 1
ATOM 694 C C . SER A 1 85 ? -1.413 1.908 -3.845 1.00 88.62 85 SER A C 1
ATOM 696 O O . SER A 1 85 ? -2.497 1.323 -3.839 1.00 88.62 85 SER A O 1
ATOM 698 N N . GLY A 1 86 ? -0.929 2.492 -4.950 1.00 85.62 86 GLY A N 1
ATOM 699 C CA . GLY A 1 86 ? -1.641 2.486 -6.229 1.00 85.62 86 GLY A CA 1
ATOM 700 C C . GLY A 1 86 ? -3.119 2.875 -6.076 1.00 85.62 86 GLY A C 1
ATOM 701 O O . GLY A 1 86 ? -3.449 3.847 -5.396 1.00 85.62 86 GLY A O 1
ATOM 702 N N . SER A 1 87 ? -4.023 2.076 -6.656 1.00 83.81 87 SER A N 1
ATOM 703 C CA . SER A 1 87 ? -5.481 2.247 -6.522 1.00 83.81 87 SER A CA 1
ATOM 704 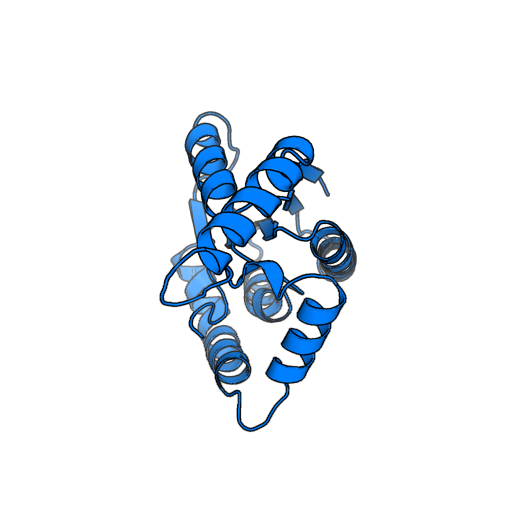C C . SER A 1 87 ? -6.060 1.834 -5.157 1.00 83.81 87 SER A C 1
ATOM 706 O O . SER A 1 87 ? -7.233 2.087 -4.887 1.00 83.81 87 SER A O 1
ATOM 708 N N . SER A 1 88 ? -5.274 1.182 -4.289 1.00 88.25 88 SER A N 1
ATOM 709 C CA . SER A 1 88 ? -5.694 0.664 -2.971 1.00 88.25 88 SER A CA 1
ATOM 710 C C . SER A 1 88 ? -6.879 -0.316 -3.014 1.00 88.25 88 SER A C 1
ATOM 712 O O . SER A 1 88 ? -7.534 -0.578 -2.003 1.00 88.25 88 SER A O 1
ATOM 714 N N . THR A 1 89 ? -7.166 -0.898 -4.183 1.00 89.75 89 THR A N 1
ATOM 715 C CA . THR A 1 89 ? -8.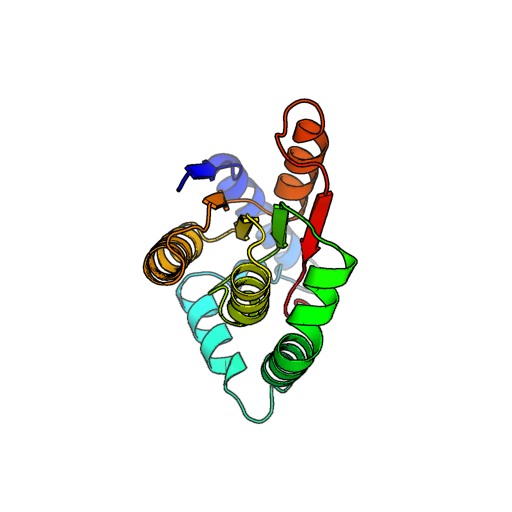328 -1.775 -4.397 1.00 89.75 89 THR A CA 1
ATOM 716 C C . THR A 1 89 ? -8.301 -3.003 -3.486 1.00 89.75 89 THR A C 1
ATOM 718 O O . THR A 1 89 ? -9.324 -3.397 -2.932 1.00 89.75 89 THR A O 1
ATOM 721 N N . LYS A 1 90 ? -7.121 -3.597 -3.280 1.00 91.88 90 LYS A N 1
ATOM 722 C CA . LYS A 1 90 ? -6.934 -4.766 -2.403 1.00 91.88 90 LYS A CA 1
ATOM 723 C C . LYS A 1 90 ? -7.022 -4.390 -0.921 1.00 91.88 90 LYS A C 1
ATOM 725 O O . LYS A 1 90 ? -7.520 -5.167 -0.111 1.00 91.88 90 LYS A O 1
ATOM 730 N N . THR A 1 91 ? -6.584 -3.188 -0.570 1.00 95.25 91 THR A N 1
ATOM 731 C CA . THR A 1 91 ? -6.569 -2.665 0.803 1.00 95.25 91 THR A CA 1
ATOM 732 C C . THR A 1 91 ? -7.977 -2.511 1.370 1.00 95.25 91 THR A C 1
ATOM 734 O O . THR A 1 91 ? -8.175 -2.639 2.577 1.00 95.25 91 THR A O 1
ATOM 737 N N . ARG A 1 92 ? -8.984 -2.366 0.499 1.00 95.88 92 ARG A N 1
ATOM 738 C CA . ARG A 1 92 ? -10.409 -2.370 0.867 1.00 95.88 92 ARG A CA 1
ATOM 739 C C . ARG A 1 92 ? -10.825 -3.597 1.678 1.00 95.88 92 ARG A C 1
ATOM 741 O O . ARG A 1 92 ? -11.593 -3.448 2.619 1.00 95.88 92 ARG A O 1
ATOM 748 N N . TYR A 1 93 ? -10.246 -4.778 1.426 1.00 97.00 93 TYR A N 1
ATOM 749 C CA . TYR A 1 93 ? -10.529 -5.962 2.251 1.00 97.00 93 TYR A CA 1
ATOM 750 C C . TYR A 1 93 ? -10.132 -5.762 3.721 1.00 97.00 93 TYR A C 1
ATOM 752 O O . TYR A 1 93 ? -10.830 -6.234 4.619 1.00 97.00 93 TYR A O 1
ATOM 760 N N . LEU A 1 94 ? -9.036 -5.039 3.979 1.00 97.12 94 LEU A N 1
ATOM 761 C CA . LEU A 1 94 ? -8.634 -4.673 5.336 1.00 97.12 94 LEU A CA 1
ATOM 762 C C . LEU A 1 94 ? -9.580 -3.615 5.909 1.00 97.12 94 LEU A C 1
ATOM 764 O O . LEU A 1 94 ? -10.023 -3.772 7.043 1.00 97.12 94 LEU A O 1
ATOM 768 N N . PHE A 1 95 ? -9.938 -2.579 5.145 1.00 97.06 95 PHE A N 1
ATOM 769 C CA . PHE A 1 95 ? -10.871 -1.539 5.606 1.00 97.06 95 PHE A CA 1
ATOM 770 C C . PHE A 1 95 ? -12.236 -2.109 6.004 1.00 97.06 95 PHE A C 1
ATOM 772 O O . PHE A 1 95 ? -12.744 -1.779 7.076 1.00 97.06 95 PHE A O 1
ATOM 779 N N . ASP A 1 96 ? -12.775 -3.042 5.219 1.00 96.81 96 ASP A N 1
ATOM 780 C CA . ASP A 1 96 ? -14.017 -3.745 5.542 1.00 96.81 96 ASP A CA 1
ATOM 781 C C . ASP A 1 96 ? -13.901 -4.513 6.869 1.00 96.81 96 ASP A C 1
ATOM 783 O O . ASP A 1 96 ? -14.828 -4.519 7.683 1.00 96.81 96 ASP A O 1
ATOM 787 N N . ALA A 1 97 ? -12.755 -5.154 7.122 1.00 97.19 97 ALA A N 1
ATOM 788 C CA . ALA A 1 97 ? -12.488 -5.841 8.383 1.00 97.19 97 ALA A CA 1
ATOM 789 C C . ALA A 1 97 ? -12.372 -4.866 9.568 1.00 97.19 97 ALA A C 1
ATOM 791 O O . ALA A 1 97 ? -12.942 -5.124 10.630 1.00 97.19 97 ALA A O 1
ATOM 792 N N . TYR A 1 98 ? -11.694 -3.731 9.386 1.00 96.31 98 TYR A N 1
ATOM 793 C CA . TYR A 1 98 ? -11.609 -2.658 10.381 1.00 96.31 98 TYR A CA 1
ATOM 794 C C . TYR A 1 98 ? -12.986 -2.109 10.761 1.00 96.31 98 TYR A C 1
ATOM 796 O O . TYR A 1 98 ? -13.293 -1.988 11.950 1.00 96.31 98 TYR A O 1
ATOM 804 N N . GLN A 1 99 ? -13.836 -1.845 9.766 1.00 95.06 99 GLN A N 1
ATOM 805 C CA . GLN A 1 99 ? -15.195 -1.352 9.972 1.00 95.06 99 GLN A CA 1
ATOM 806 C C . GLN A 1 99 ? -16.068 -2.383 10.698 1.00 95.06 99 GLN A C 1
ATOM 808 O O . GLN A 1 99 ? -16.749 -2.035 11.660 1.00 95.06 99 GLN A O 1
ATOM 813 N N . LYS A 1 100 ? -16.009 -3.664 10.304 1.00 95.94 100 LYS A N 1
ATOM 814 C CA . LYS A 1 100 ? -16.743 -4.755 10.977 1.00 95.94 100 LYS A CA 1
ATOM 815 C C . LYS A 1 100 ? -16.358 -4.912 12.446 1.00 95.94 100 LYS A C 1
ATOM 817 O O . LYS A 1 100 ? -17.218 -5.191 13.276 1.00 95.94 100 LYS A O 1
ATOM 822 N N . LEU A 1 101 ? -15.076 -4.743 12.765 1.00 95.19 101 LEU A N 1
ATOM 823 C CA . LEU A 1 101 ? -14.559 -4.840 14.131 1.00 95.19 101 LEU A CA 1
ATOM 824 C C . LEU A 1 101 ? -14.677 -3.522 14.915 1.00 95.19 101 LEU A C 1
ATOM 826 O O . LEU A 1 101 ? -14.303 -3.486 16.086 1.00 95.19 101 LEU A O 1
ATOM 830 N N . ASN A 1 102 ? -15.209 -2.463 14.293 1.00 94.44 102 ASN A N 1
ATOM 831 C CA . ASN A 1 102 ? -15.372 -1.126 14.865 1.00 94.44 102 ASN A CA 1
ATOM 832 C C . ASN A 1 102 ? -14.060 -0.549 15.439 1.00 94.44 102 ASN A C 1
ATOM 834 O O . ASN A 1 102 ? -14.034 0.044 16.519 1.00 94.44 102 ASN A O 1
ATOM 838 N N . ILE A 1 103 ? -12.949 -0.761 14.726 1.00 92.12 103 ILE A N 1
ATOM 839 C CA . ILE A 1 103 ? -11.624 -0.257 15.102 1.00 92.12 103 ILE A CA 1
ATOM 840 C C . ILE A 1 103 ? -11.329 0.998 14.280 1.00 92.12 103 ILE A C 1
ATOM 842 O O . ILE A 1 103 ? -11.326 0.959 13.051 1.00 92.12 103 ILE A O 1
ATOM 846 N N . SER A 1 104 ? -11.038 2.112 14.957 1.00 91.88 104 SER A N 1
ATOM 847 C CA . SER A 1 104 ? -10.635 3.350 14.284 1.00 91.88 104 SER A CA 1
ATOM 848 C C . SER A 1 104 ? -9.252 3.197 13.648 1.00 91.88 104 SER A C 1
ATOM 850 O O . SER A 1 104 ? -8.301 2.785 14.317 1.00 91.88 104 SER A O 1
ATOM 852 N N . LEU A 1 105 ? -9.144 3.558 12.367 1.00 93.62 105 LEU A N 1
ATOM 853 C CA . LEU A 1 105 ? -7.933 3.395 11.571 1.00 93.62 105 LEU A CA 1
ATOM 854 C C . LEU A 1 105 ? -7.455 4.726 10.977 1.00 93.62 105 LEU A C 1
ATOM 856 O O . LEU A 1 105 ? -8.221 5.459 10.345 1.00 93.62 105 LEU A O 1
ATOM 860 N N . CYS A 1 106 ? -6.158 4.992 11.127 1.00 94.50 106 CYS A N 1
ATOM 861 C CA . CYS A 1 106 ? -5.416 5.928 10.293 1.00 94.50 106 CYS A CA 1
ATOM 862 C C . CYS A 1 106 ? -4.726 5.163 9.156 1.00 94.50 106 CYS A C 1
ATOM 864 O O . CYS A 1 106 ? -3.902 4.283 9.396 1.00 94.50 106 CYS A O 1
ATOM 866 N N . TYR A 1 107 ? -5.065 5.490 7.917 1.00 96.19 107 TYR A N 1
ATOM 867 C CA . TYR A 1 107 ? -4.451 4.936 6.724 1.00 96.19 107 TYR A CA 1
ATOM 868 C C . TYR A 1 107 ? -3.400 5.899 6.166 1.00 96.19 107 TYR A C 1
ATOM 870 O O . TYR A 1 107 ? -3.661 7.089 5.969 1.00 96.19 107 TYR A O 1
ATOM 878 N N . VAL A 1 108 ? -2.206 5.372 5.911 1.00 95.38 108 VAL A N 1
ATOM 879 C CA . VAL A 1 108 ? -1.036 6.109 5.429 1.00 95.38 108 VAL A CA 1
ATOM 880 C C . VAL A 1 108 ? -0.601 5.506 4.088 1.00 95.38 108 VAL A C 1
ATOM 882 O O . VAL A 1 108 ? 0.303 4.663 4.061 1.00 95.38 108 VAL A O 1
ATOM 885 N N . PRO A 1 109 ? -1.254 5.881 2.973 1.00 95.44 109 PRO A N 1
ATOM 886 C CA . PRO A 1 109 ? -0.836 5.438 1.652 1.00 95.44 109 PRO A CA 1
ATOM 887 C C . PRO A 1 109 ? 0.449 6.155 1.233 1.00 95.44 109 PRO A C 1
ATOM 889 O O . PRO A 1 109 ? 0.558 7.380 1.358 1.00 95.44 109 PRO A O 1
ATOM 892 N N . VAL A 1 110 ? 1.419 5.391 0.737 1.00 93.25 110 VAL A N 1
ATOM 893 C CA . VAL A 1 110 ? 2.693 5.888 0.216 1.00 93.25 110 VAL A CA 1
ATOM 894 C C . VAL A 1 110 ? 2.784 5.552 -1.263 1.00 93.25 110 VAL A C 1
ATOM 896 O O . VAL A 1 110 ? 2.759 4.380 -1.635 1.00 93.25 110 VAL A O 1
ATOM 899 N N . ASP A 1 111 ? 2.972 6.566 -2.098 1.00 88.12 111 ASP A N 1
ATOM 900 C CA . ASP A 1 111 ? 3.183 6.385 -3.532 1.00 88.12 111 ASP A CA 1
ATOM 901 C C . ASP A 1 111 ? 4.068 7.502 -4.095 1.00 88.12 111 ASP A C 1
ATOM 903 O O . ASP A 1 111 ? 4.161 8.589 -3.523 1.00 88.12 111 ASP A O 1
ATOM 907 N N . VAL A 1 112 ? 4.716 7.251 -5.230 1.00 84.06 112 VAL A N 1
ATOM 908 C CA . VAL A 1 112 ? 5.450 8.293 -5.960 1.00 84.06 112 VAL A CA 1
ATOM 909 C C . VAL A 1 112 ? 4.510 9.159 -6.802 1.00 84.06 112 VAL A C 1
ATOM 911 O O . VAL A 1 112 ? 4.850 10.293 -7.138 1.00 84.06 112 VAL A O 1
ATOM 914 N N . SER A 1 113 ? 3.320 8.645 -7.121 1.00 82.56 113 SER A N 1
ATOM 915 C CA . SER A 1 113 ? 2.308 9.334 -7.912 1.00 82.56 113 SER A CA 1
ATOM 916 C C . SER A 1 113 ? 1.339 10.129 -7.030 1.00 82.56 113 SER A C 1
ATOM 918 O O . SER A 1 113 ? 0.451 9.587 -6.374 1.00 82.56 113 SER A O 1
ATOM 920 N N . ASP A 1 114 ? 1.469 11.458 -7.049 1.00 85.81 114 ASP A N 1
ATOM 921 C CA . ASP A 1 114 ? 0.522 12.371 -6.389 1.00 85.81 114 ASP A CA 1
ATOM 922 C C . ASP A 1 114 ? -0.914 12.212 -6.920 1.00 85.81 114 ASP A C 1
ATOM 924 O O . ASP A 1 114 ? -1.885 12.239 -6.160 1.00 85.81 114 ASP A O 1
ATOM 928 N N . SER A 1 115 ? -1.061 12.013 -8.231 1.00 83.81 115 SER A N 1
ATOM 929 C CA . SER A 1 115 ? -2.374 11.907 -8.866 1.00 83.81 115 SER A CA 1
ATOM 930 C C . SER A 1 115 ? -3.130 10.658 -8.412 1.00 83.81 115 SER A C 1
ATOM 932 O O . SER A 1 115 ? -4.315 10.766 -8.085 1.00 83.81 115 SER A O 1
ATOM 934 N N . ILE A 1 116 ? -2.460 9.501 -8.321 1.00 82.56 116 ILE A N 1
ATOM 935 C CA . ILE A 1 116 ? -3.109 8.255 -7.888 1.00 82.56 116 ILE A CA 1
ATOM 936 C C . ILE A 1 116 ? -3.466 8.295 -6.401 1.00 82.56 116 ILE A C 1
ATOM 938 O O . ILE A 1 116 ? -4.546 7.846 -6.017 1.00 82.56 116 ILE A O 1
ATOM 942 N N . LEU A 1 117 ? -2.622 8.921 -5.574 1.00 88.38 117 LEU A N 1
ATOM 943 C CA . LEU A 1 117 ? -2.895 9.130 -4.152 1.00 88.38 117 LEU A CA 1
ATOM 944 C C . LEU A 1 117 ? -4.128 10.005 -3.938 1.00 88.38 117 LEU A C 1
ATOM 946 O O . LEU A 1 117 ? -5.006 9.657 -3.153 1.00 88.38 117 LEU A O 1
ATOM 950 N N . LYS A 1 118 ? -4.229 11.133 -4.649 1.00 89.75 118 LYS A N 1
ATOM 951 C CA . LYS A 1 118 ? -5.390 12.029 -4.543 1.00 89.75 118 LYS A CA 1
ATOM 952 C C . LYS A 1 118 ? -6.675 11.369 -5.029 1.00 89.75 118 LYS A C 1
ATOM 954 O O . LYS A 1 118 ? -7.710 11.535 -4.385 1.00 89.75 118 LYS A O 1
ATOM 959 N N . ALA A 1 119 ? -6.612 10.648 -6.149 1.00 89.88 119 ALA A N 1
ATOM 960 C CA . ALA A 1 119 ? -7.763 9.942 -6.701 1.00 89.88 119 ALA A CA 1
ATOM 961 C C . ALA A 1 119 ? -8.252 8.845 -5.742 1.00 89.88 119 ALA A C 1
ATOM 963 O O . ALA A 1 119 ? -9.394 8.898 -5.288 1.00 89.88 119 ALA A O 1
ATOM 964 N N . SER A 1 120 ? -7.365 7.929 -5.341 1.00 91.19 120 SER A N 1
ATOM 965 C CA . SER A 1 120 ? -7.705 6.829 -4.427 1.00 91.19 120 SER A CA 1
ATOM 966 C C . SER A 1 120 ? -8.203 7.332 -3.072 1.00 91.19 120 SER A C 1
ATOM 968 O O . SER A 1 120 ? -9.217 6.854 -2.573 1.00 91.19 120 SER A O 1
ATOM 970 N N . ALA A 1 121 ? -7.561 8.346 -2.485 1.00 93.44 121 ALA A N 1
ATOM 971 C CA . ALA A 1 121 ? -7.988 8.888 -1.201 1.00 93.44 121 ALA A CA 1
ATOM 972 C C . ALA A 1 121 ? -9.377 9.543 -1.261 1.00 93.44 121 ALA A C 1
ATOM 974 O O . ALA A 1 121 ? -10.129 9.462 -0.289 1.00 93.44 121 ALA A O 1
ATOM 975 N N . LYS A 1 122 ? -9.741 10.176 -2.385 1.00 93.75 122 LYS A N 1
ATOM 976 C CA . LYS A 1 122 ? -11.088 10.725 -2.585 1.00 93.75 122 LYS A CA 1
ATOM 977 C C . LYS A 1 122 ? -12.136 9.612 -2.597 1.00 93.75 122 LYS A C 1
ATOM 979 O O . LYS A 1 122 ? -13.131 9.727 -1.882 1.00 93.75 122 LYS A O 1
ATOM 984 N N . ASP A 1 123 ? -11.893 8.551 -3.360 1.00 94.31 123 ASP A N 1
ATOM 985 C CA . ASP A 1 123 ? -12.816 7.417 -3.468 1.00 94.31 123 ASP A CA 1
ATOM 986 C C . ASP A 1 123 ? -12.952 6.692 -2.121 1.00 94.31 123 ASP A C 1
ATOM 988 O O . ASP A 1 123 ? -14.056 6.440 -1.645 1.00 94.31 123 ASP A O 1
ATOM 992 N N . LEU A 1 124 ? -11.833 6.458 -1.431 1.00 95.31 124 LEU A N 1
ATOM 993 C CA . LEU A 1 124 ? -11.827 5.825 -0.112 1.00 95.31 124 LEU A CA 1
ATOM 994 C C . LEU A 1 124 ? -12.574 6.641 0.948 1.00 95.31 124 LEU A C 1
ATOM 996 O O . LEU A 1 124 ? -13.263 6.058 1.777 1.00 95.31 124 LEU A O 1
ATOM 1000 N N . LEU A 1 125 ? -12.471 7.972 0.943 1.00 94.62 125 LEU A N 1
ATOM 1001 C CA . LEU A 1 125 ? -13.210 8.813 1.895 1.00 94.62 125 LEU A CA 1
ATOM 1002 C C . LEU A 1 125 ? -14.713 8.871 1.604 1.00 94.62 125 LEU A C 1
ATOM 1004 O O . LEU A 1 125 ? -15.491 9.124 2.523 1.00 94.62 125 LEU A O 1
ATOM 1008 N N . SER A 1 126 ? -15.116 8.640 0.352 1.00 94.31 126 SER A N 1
ATOM 1009 C CA . SER A 1 126 ? -16.525 8.467 -0.011 1.00 94.31 126 SER A CA 1
ATOM 1010 C C . SER A 1 126 ? -17.072 7.144 0.528 1.00 94.31 126 SER A C 1
ATOM 1012 O O . SER A 1 126 ? -18.170 7.109 1.080 1.00 94.31 126 SER A O 1
ATOM 1014 N N . ASP A 1 127 ? -16.292 6.070 0.412 1.00 94.88 127 ASP A N 1
ATOM 1015 C CA . ASP A 1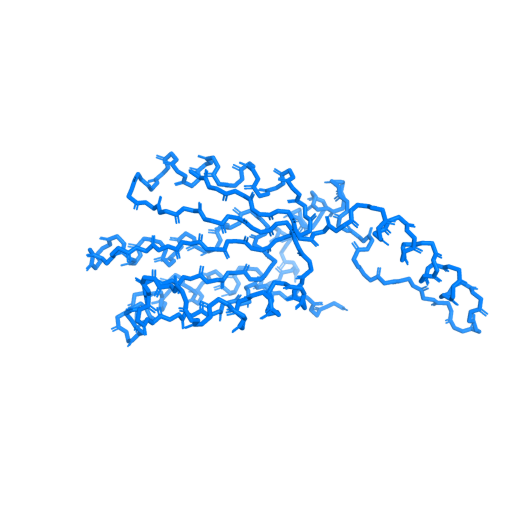 127 ? -16.735 4.721 0.775 1.00 94.88 127 ASP A CA 1
ATOM 1016 C C . ASP A 1 127 ? -16.605 4.429 2.280 1.00 94.88 127 ASP A C 1
ATOM 1018 O O . ASP A 1 127 ? -17.408 3.689 2.849 1.00 94.88 127 ASP A O 1
ATOM 1022 N N . TYR A 1 128 ? -15.626 5.046 2.949 1.00 94.75 128 TYR A N 1
ATOM 1023 C CA . TYR A 1 128 ? -15.295 4.822 4.357 1.00 94.75 128 TYR A CA 1
ATOM 1024 C C . TYR A 1 1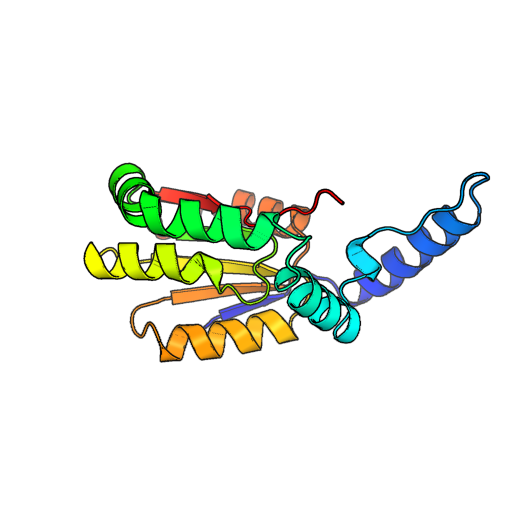28 ? -15.251 6.149 5.126 1.00 94.75 128 TYR A C 1
ATOM 1026 O O . TYR A 1 128 ? -14.190 6.705 5.409 1.00 94.75 128 TYR A O 1
ATOM 1034 N N . SER A 1 129 ? -16.419 6.648 5.529 1.00 88.75 129 SER A N 1
ATOM 1035 C CA . SER A 1 129 ? -16.568 7.970 6.166 1.00 88.75 129 SER A CA 1
ATOM 1036 C C . SER A 1 129 ? -15.802 8.156 7.486 1.00 88.75 129 SER A C 1
ATOM 1038 O O . SER A 1 129 ? -15.503 9.285 7.872 1.00 88.75 129 SER A O 1
ATOM 1040 N N . GLN A 1 130 ? -15.469 7.067 8.187 1.00 88.75 130 GLN A N 1
ATOM 1041 C CA . GLN A 1 130 ? -14.686 7.098 9.430 1.00 88.75 130 GLN A CA 1
ATOM 1042 C C . GLN A 1 130 ? -13.170 6.974 9.208 1.00 88.75 130 GLN A C 1
ATOM 1044 O O . GLN A 1 130 ? -12.399 7.096 10.164 1.00 88.75 130 GLN A O 1
ATOM 1049 N N . LEU A 1 131 ? -12.730 6.722 7.972 1.00 93.56 131 LEU A N 1
ATOM 1050 C CA . LEU A 1 131 ? -11.324 6.524 7.645 1.00 93.56 131 LEU A CA 1
ATOM 1051 C C . LEU A 1 131 ? -10.570 7.855 7.706 1.00 93.56 131 LEU A C 1
ATOM 1053 O O . LEU A 1 131 ? -10.960 8.852 7.097 1.00 93.56 131 LEU A O 1
ATOM 1057 N N . LYS A 1 132 ? -9.442 7.873 8.416 1.00 94.00 132 LYS A N 1
ATOM 1058 C CA . LYS A 1 132 ? -8.503 8.999 8.373 1.00 94.00 132 LYS A CA 1
ATOM 1059 C C . LYS A 1 132 ? -7.400 8.664 7.384 1.00 94.00 132 LYS A C 1
ATOM 1061 O O . LYS A 1 132 ? -6.802 7.605 7.499 1.00 94.00 132 LYS A O 1
ATOM 1066 N N . ILE A 1 133 ? -7.118 9.565 6.443 1.00 95.12 133 ILE A N 1
ATOM 1067 C CA . ILE A 1 133 ? -6.062 9.370 5.439 1.00 95.12 133 ILE A CA 1
ATOM 1068 C C . ILE A 1 133 ? -4.980 10.443 5.581 1.00 95.12 133 ILE A C 1
ATOM 1070 O O . ILE A 1 133 ? -5.280 11.645 5.514 1.00 95.12 133 ILE A O 1
ATOM 1074 N N . GLN A 1 134 ? -3.736 9.984 5.737 1.00 93.44 134 GLN A N 1
ATOM 1075 C CA . GLN A 1 134 ? -2.504 10.775 5.729 1.00 93.44 134 GLN A CA 1
ATOM 1076 C C . GLN A 1 134 ? -1.592 10.282 4.598 1.00 93.44 134 GLN A C 1
ATOM 1078 O O . GLN A 1 134 ? -0.730 9.433 4.804 1.00 93.44 134 GLN A O 1
ATOM 1083 N N . GLY A 1 135 ? -1.816 10.781 3.384 1.00 92.75 135 GLY A N 1
ATOM 1084 C CA . GLY A 1 135 ? -1.053 10.367 2.208 1.00 92.75 135 GLY A CA 1
ATOM 1085 C C . GLY A 1 135 ? 0.386 10.874 2.234 1.00 92.75 135 GLY A C 1
ATOM 1086 O O . GLY A 1 135 ? 0.664 11.949 2.769 1.00 92.75 135 GLY A O 1
ATOM 1087 N N . LYS A 1 136 ? 1.302 10.111 1.638 1.00 92.12 136 LYS A N 1
ATOM 1088 C CA . LYS A 1 136 ? 2.712 10.484 1.497 1.00 92.12 136 LYS A CA 1
ATOM 1089 C C . LYS A 1 136 ? 3.150 10.309 0.053 1.00 92.12 136 LYS A C 1
ATOM 1091 O O . LYS A 1 136 ? 3.291 9.185 -0.422 1.00 92.12 136 LYS A O 1
ATOM 1096 N N . VAL A 1 137 ? 3.406 11.430 -0.613 1.00 89.81 137 VAL A N 1
ATOM 1097 C CA . VAL A 1 137 ? 4.052 11.431 -1.926 1.00 89.81 137 VAL A CA 1
ATOM 1098 C C . VAL A 1 137 ? 5.550 11.256 -1.678 1.00 89.81 137 VAL A C 1
ATOM 1100 O O . VAL A 1 137 ? 6.222 12.206 -1.259 1.00 89.81 137 VAL A O 1
ATOM 1103 N N . ALA A 1 138 ? 6.051 10.024 -1.815 1.00 87.38 138 ALA A N 1
ATOM 1104 C CA . ALA A 1 138 ? 7.398 9.629 -1.394 1.00 87.38 138 ALA A CA 1
ATOM 1105 C C . ALA A 1 138 ? 7.868 8.308 -2.032 1.00 87.38 138 ALA A C 1
ATOM 1107 O O . ALA A 1 138 ? 7.068 7.435 -2.362 1.00 87.38 138 ALA A O 1
ATOM 1108 N N . THR A 1 139 ? 9.188 8.103 -2.107 1.00 86.06 139 THR A N 1
ATOM 1109 C CA . THR A 1 139 ? 9.749 6.751 -2.275 1.00 86.06 139 THR A CA 1
ATOM 1110 C C . THR A 1 139 ? 9.558 5.926 -0.998 1.00 86.06 139 THR A C 1
ATOM 1112 O O . THR A 1 139 ? 9.392 6.476 0.097 1.00 86.06 139 THR A O 1
ATOM 1115 N N . TYR A 1 140 ? 9.665 4.597 -1.100 1.00 87.75 140 TYR A N 1
ATOM 1116 C CA . TYR A 1 140 ? 9.558 3.711 0.067 1.00 87.75 140 TYR A CA 1
ATOM 1117 C C . TYR A 1 140 ? 10.585 4.063 1.149 1.00 87.75 140 TYR A C 1
ATOM 1119 O O . TYR A 1 140 ? 10.236 4.181 2.323 1.00 87.75 140 TYR A O 1
ATOM 1127 N N . SER A 1 141 ? 11.839 4.302 0.757 1.00 86.62 141 SER A N 1
ATOM 1128 C CA . SER A 1 141 ? 12.925 4.641 1.682 1.00 86.62 141 SER A CA 1
ATOM 1129 C C . SER A 1 141 ? 12.666 5.951 2.428 1.00 86.62 141 SER A C 1
ATOM 1131 O O . SER A 1 141 ? 12.819 6.000 3.649 1.00 86.62 141 SER A O 1
ATOM 1133 N N . GLN A 1 142 ? 12.219 6.997 1.723 1.00 86.75 142 GLN A N 1
ATOM 1134 C CA . GLN A 1 142 ? 11.889 8.290 2.336 1.00 86.75 142 GLN A CA 1
ATOM 1135 C C . GLN A 1 142 ? 10.720 8.168 3.317 1.00 86.75 142 GLN A C 1
ATOM 1137 O O . GLN A 1 142 ? 10.795 8.683 4.434 1.00 86.75 142 GLN A O 1
ATOM 1142 N N . ALA A 1 143 ? 9.661 7.447 2.934 1.00 88.62 143 ALA A N 1
ATOM 1143 C CA . ALA A 1 143 ? 8.515 7.228 3.806 1.00 88.62 143 ALA A CA 1
ATOM 1144 C C . ALA A 1 143 ? 8.912 6.465 5.076 1.00 88.62 143 ALA A C 1
ATOM 1146 O O . ALA A 1 143 ? 8.588 6.897 6.183 1.00 88.62 143 ALA A O 1
ATOM 1147 N N . LEU A 1 144 ? 9.680 5.379 4.946 1.00 89.50 144 LEU A N 1
ATOM 1148 C CA . LEU A 1 144 ? 10.174 4.606 6.089 1.00 89.50 144 LEU A CA 1
ATOM 1149 C C . LEU A 1 144 ? 11.076 5.442 7.011 1.00 89.50 144 LEU A C 1
ATOM 1151 O O . LEU A 1 144 ? 10.968 5.340 8.237 1.00 89.50 144 LEU A O 1
ATOM 1155 N N . GLN A 1 145 ? 11.927 6.304 6.448 1.00 88.50 145 GLN A N 1
ATOM 1156 C CA . GLN A 1 145 ? 12.764 7.218 7.225 1.00 88.50 145 GLN A CA 1
ATOM 1157 C C . GLN A 1 145 ? 11.919 8.232 8.010 1.00 88.50 145 GLN A C 1
ATOM 1159 O O . GLN A 1 145 ? 12.151 8.432 9.204 1.00 88.50 145 GLN A O 1
ATOM 1164 N N . GLN A 1 146 ? 10.901 8.826 7.384 1.00 86.00 146 GLN A N 1
ATOM 1165 C CA . GLN A 1 146 ? 10.000 9.759 8.063 1.00 86.00 146 GLN A CA 1
ATOM 1166 C C . GLN A 1 146 ? 9.195 9.061 9.172 1.00 86.00 146 GLN A C 1
ATOM 1168 O O . GLN A 1 146 ? 9.107 9.572 10.290 1.00 86.00 146 GLN A O 1
ATOM 1173 N N . LEU A 1 147 ? 8.672 7.860 8.903 1.00 85.31 147 LEU A N 1
ATOM 1174 C CA . LEU A 1 147 ? 7.919 7.053 9.868 1.00 85.31 147 LEU A CA 1
ATOM 1175 C C . LEU A 1 147 ? 8.753 6.676 11.099 1.00 85.31 147 LEU A C 1
ATOM 1177 O O . LEU A 1 147 ? 8.201 6.558 12.197 1.00 85.31 147 LEU A O 1
ATOM 1181 N N . LYS A 1 148 ? 10.072 6.502 10.935 1.00 83.31 148 LYS A N 1
ATOM 1182 C CA . LYS A 1 148 ? 11.016 6.276 12.040 1.00 83.31 148 LYS A CA 1
ATOM 1183 C C . LYS A 1 148 ? 11.156 7.517 12.924 1.00 83.31 148 LYS A C 1
ATOM 1185 O O . LYS A 1 148 ? 11.166 7.384 14.145 1.00 83.31 148 LYS A O 1
ATOM 1190 N N . ASN A 1 149 ? 11.204 8.704 12.321 1.00 73.50 149 ASN A N 1
ATOM 1191 C CA . ASN A 1 149 ? 11.345 9.979 13.032 1.00 73.50 149 ASN A CA 1
ATOM 1192 C C . ASN A 1 149 ? 10.049 10.410 13.744 1.00 73.50 149 ASN A C 1
ATOM 1194 O O . ASN A 1 149 ? 10.098 11.121 14.743 1.00 73.50 149 ASN A O 1
ATOM 1198 N N . GLN A 1 150 ? 8.890 9.938 13.278 1.00 72.12 150 GLN A N 1
ATOM 1199 C CA . GLN A 1 150 ? 7.581 10.206 13.889 1.00 72.12 150 GLN A CA 1
ATOM 1200 C C . GLN A 1 150 ? 7.279 9.375 15.148 1.00 72.12 150 GLN A C 1
ATOM 1202 O O . GLN A 1 150 ? 6.271 9.632 15.806 1.00 72.12 150 GLN A O 1
ATOM 1207 N N . LYS A 1 151 ? 8.147 8.425 15.537 1.00 56.78 151 LYS A N 1
ATOM 1208 C CA . LYS A 1 151 ? 7.959 7.597 16.746 1.00 56.78 151 LYS A CA 1
ATOM 1209 C C . LYS A 1 151 ? 7.798 8.400 18.044 1.00 56.78 151 LYS A C 1
ATOM 1211 O O . LYS A 1 151 ? 7.255 7.865 19.001 1.00 56.78 151 LYS A O 1
ATOM 1216 N N . ASN A 1 152 ? 8.219 9.664 18.065 1.00 47.62 152 ASN A N 1
ATOM 1217 C CA . ASN A 1 152 ? 8.158 10.512 19.255 1.00 47.62 152 ASN A CA 1
ATOM 1218 C C . ASN A 1 152 ? 6.899 11.403 19.334 1.00 47.62 152 ASN A C 1
ATOM 1220 O O . ASN A 1 152 ? 6.769 12.126 20.312 1.00 47.62 152 ASN A O 1
ATOM 1224 N N . ASN A 1 153 ? 5.994 11.377 18.338 1.00 46.78 153 ASN A N 1
ATOM 1225 C CA . ASN A 1 153 ? 4.885 12.347 18.221 1.00 46.78 153 ASN A CA 1
ATOM 1226 C C . ASN A 1 153 ? 3.517 11.766 17.772 1.00 46.78 153 ASN A C 1
ATOM 1228 O O . ASN A 1 153 ? 2.631 12.548 17.428 1.00 46.78 153 ASN A O 1
ATOM 1232 N N . SER A 1 154 ? 3.304 10.441 17.724 1.00 52.50 154 SER A N 1
ATOM 1233 C CA . SER A 1 154 ? 2.079 9.868 17.117 1.00 52.50 154 SER A CA 1
ATOM 1234 C C . SER A 1 154 ? 1.078 9.265 18.110 1.00 52.50 154 SER A C 1
ATOM 1236 O O . SER A 1 154 ? 1.440 8.495 18.994 1.00 52.50 154 SER A O 1
ATOM 1238 N N . PHE A 1 155 ? -0.203 9.558 17.865 1.00 50.91 155 PHE A N 1
ATOM 1239 C CA . PHE A 1 155 ? -1.436 9.102 18.526 1.00 50.91 155 PHE A CA 1
ATOM 1240 C C . PHE A 1 155 ? -1.754 7.589 18.359 1.00 50.91 155 PHE A C 1
ATOM 1242 O O . PHE A 1 155 ? -2.921 7.196 18.389 1.00 50.91 155 PHE A O 1
ATOM 1249 N N . THR A 1 156 ? -0.764 6.728 18.106 1.00 58.31 156 THR A N 1
ATOM 1250 C CA . THR A 1 156 ? -0.992 5.365 17.583 1.00 58.31 156 THR A CA 1
ATOM 1251 C C . THR A 1 156 ? -0.148 4.314 18.310 1.00 58.31 156 THR A C 1
ATOM 1253 O O . THR A 1 156 ? 1.057 4.219 18.080 1.00 58.31 156 THR A O 1
ATOM 1256 N N . ASP A 1 157 ? -0.787 3.471 19.127 1.00 71.31 157 ASP A N 1
ATOM 1257 C CA . ASP A 1 157 ? -0.097 2.431 19.911 1.00 71.31 157 ASP A CA 1
ATOM 1258 C C . ASP A 1 157 ? 0.384 1.242 19.061 1.00 71.31 157 ASP A C 1
ATOM 1260 O O . ASP A 1 157 ? 1.280 0.500 19.470 1.00 71.31 157 ASP A O 1
ATOM 1264 N N . LYS A 1 158 ? -0.210 1.024 17.876 1.00 88.31 158 LYS A N 1
ATOM 1265 C CA . LYS A 1 158 ? 0.067 -0.145 17.027 1.00 88.31 158 LYS A CA 1
ATOM 1266 C C . LYS A 1 158 ? 0.011 0.198 15.540 1.00 88.31 158 LYS A C 1
ATOM 1268 O O . LYS A 1 158 ? -1.053 0.526 15.017 1.00 88.31 158 LYS A O 1
ATOM 1273 N N . ARG A 1 159 ? 1.151 0.049 14.863 1.00 91.69 159 ARG A N 1
ATOM 1274 C CA . ARG A 1 159 ? 1.328 0.256 13.420 1.00 91.69 159 ARG A CA 1
ATOM 1275 C C . ARG A 1 159 ? 1.566 -1.072 12.717 1.00 91.69 159 ARG A C 1
ATOM 1277 O O . ARG A 1 159 ? 2.380 -1.868 13.181 1.00 91.69 159 ARG A O 1
ATOM 1284 N N . ILE A 1 160 ? 0.945 -1.246 11.558 1.00 94.62 160 ILE A N 1
ATOM 1285 C CA . ILE A 1 160 ? 1.337 -2.256 10.574 1.00 94.62 160 ILE A CA 1
ATOM 1286 C C . ILE A 1 160 ? 1.793 -1.574 9.288 1.00 94.62 160 ILE A C 1
ATOM 1288 O O . ILE A 1 160 ? 1.270 -0.530 8.903 1.00 94.62 160 ILE A O 1
ATOM 1292 N N . ILE A 1 161 ? 2.804 -2.160 8.652 1.00 94.62 161 ILE A N 1
ATOM 1293 C CA . ILE A 1 161 ? 3.277 -1.760 7.329 1.00 94.62 161 ILE A CA 1
ATOM 1294 C C . ILE A 1 161 ? 2.965 -2.923 6.401 1.00 94.62 161 ILE A C 1
ATOM 1296 O O . ILE A 1 161 ? 3.391 -4.047 6.667 1.00 94.62 161 ILE A O 1
ATOM 1300 N N . VAL A 1 162 ? 2.214 -2.653 5.343 1.00 93.94 162 VAL A N 1
ATOM 1301 C CA . VAL A 1 162 ? 1.886 -3.628 4.310 1.00 93.94 162 VAL A CA 1
ATOM 1302 C C . VAL A 1 162 ? 2.574 -3.254 3.011 1.00 93.94 162 VAL A C 1
ATOM 1304 O O . VAL A 1 162 ? 2.779 -2.080 2.690 1.00 93.94 162 VAL A O 1
ATOM 1307 N N . PHE A 1 163 ? 2.932 -4.290 2.272 1.00 91.06 163 PHE A N 1
ATOM 1308 C CA . PHE A 1 163 ? 3.467 -4.185 0.933 1.00 91.06 163 PHE A CA 1
ATOM 1309 C C . PHE A 1 163 ? 2.672 -5.152 0.070 1.00 91.06 163 PHE A C 1
ATOM 1311 O O . PHE A 1 163 ? 2.869 -6.361 0.173 1.00 91.06 163 PHE A O 1
ATOM 1318 N N . LEU A 1 164 ? 1.686 -4.617 -0.653 1.00 88.56 164 LEU A N 1
ATOM 1319 C CA . LEU A 1 164 ? 0.691 -5.406 -1.371 1.00 88.56 164 LEU A CA 1
ATOM 1320 C C . LEU A 1 164 ? 0.970 -5.363 -2.873 1.00 88.56 164 LEU A C 1
ATOM 1322 O O . LEU A 1 164 ? 0.905 -4.314 -3.507 1.00 88.56 164 LEU A O 1
ATOM 1326 N N . GLY A 1 165 ? 1.176 -6.525 -3.475 1.00 77.19 165 GLY A N 1
ATOM 1327 C CA . GLY A 1 165 ? 1.534 -6.705 -4.878 1.00 77.19 165 GLY A CA 1
ATOM 1328 C C . GLY A 1 165 ? 2.948 -7.248 -5.046 1.00 77.19 165 GLY A C 1
ATOM 1329 O O . GLY A 1 165 ? 3.721 -7.346 -4.094 1.00 77.19 165 GLY A O 1
ATOM 1330 N N . SER A 1 166 ? 3.302 -7.615 -6.278 1.00 60.12 166 SER A N 1
ATOM 1331 C CA . SER A 1 166 ? 4.677 -7.980 -6.606 1.00 60.12 166 SER A CA 1
ATOM 1332 C C . SER A 1 166 ? 5.363 -6.814 -7.307 1.00 60.12 166 SER A C 1
ATOM 1334 O O . SER A 1 166 ? 5.077 -6.514 -8.460 1.00 60.12 166 SER A O 1
ATOM 1336 N N . SER A 1 167 ? 6.321 -6.186 -6.633 1.00 52.62 167 SER A N 1
ATOM 1337 C CA . SER A 1 167 ? 7.346 -5.368 -7.296 1.00 52.62 167 SER A CA 1
ATOM 1338 C C . SER A 1 167 ? 8.465 -6.220 -7.910 1.00 52.62 167 SER A C 1
ATOM 1340 O O . SER A 1 167 ? 9.379 -5.681 -8.530 1.00 52.62 167 SER A O 1
ATOM 1342 N N . ILE A 1 168 ? 8.400 -7.546 -7.733 1.00 37.09 168 ILE A N 1
ATOM 1343 C CA . ILE A 1 168 ? 9.259 -8.514 -8.411 1.00 37.09 168 ILE A CA 1
ATOM 1344 C C . ILE A 1 168 ? 8.644 -8.796 -9.783 1.00 37.09 168 ILE A C 1
ATOM 1346 O O . ILE A 1 168 ? 7.677 -9.552 -9.898 1.00 37.09 168 ILE A O 1
ATOM 1350 N N . GLY A 1 169 ? 9.212 -8.145 -10.791 1.00 40.19 169 GLY A N 1
ATOM 1351 C CA . GLY A 1 169 ? 9.185 -8.534 -12.196 1.00 40.19 169 GLY A CA 1
ATOM 1352 C C . GLY A 1 169 ? 10.620 -8.660 -12.678 1.00 40.19 169 GLY A C 1
ATOM 1353 O O . GLY A 1 169 ? 11.440 -7.814 -12.250 1.00 40.19 169 GLY A O 1
#

Solvent-accessible surface area (backbone atoms only — not comparable to full-atom values): 9537 Å² total; per-residue (Å²): 124,50,76,48,75,71,58,51,68,71,54,48,61,58,54,56,51,50,54,44,54,53,21,63,70,38,94,73,64,48,68,71,72,74,75,50,59,44,80,68,39,44,51,51,50,59,55,46,49,69,38,86,84,40,50,66,53,58,50,53,42,50,51,38,65,73,40,20,52,57,54,45,69,72,62,61,44,34,27,44,34,30,49,58,33,61,72,44,70,65,54,47,41,43,52,54,29,30,59,74,69,70,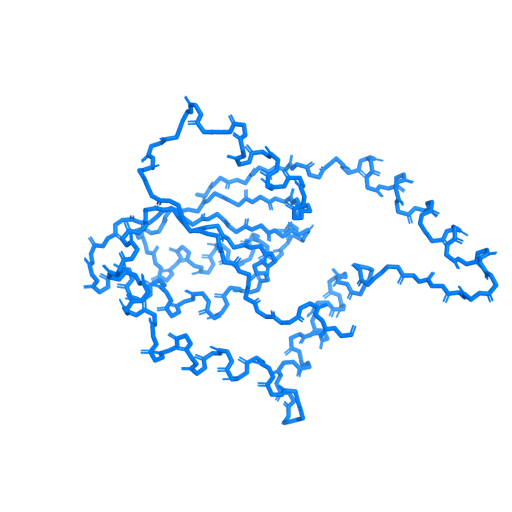51,72,43,38,37,31,42,24,26,76,49,59,67,46,49,54,53,33,52,53,55,47,47,70,76,36,78,78,57,40,46,45,35,31,30,20,55,68,70,58,48,54,53,51,57,62,69,43,74,85,76,62,101,57,97,31,75,44,78,46,71,73,76,76,90,79,124

Sequence (169 aa):
MQIDYLLDFQAIEKDNIQDVIYGLNQKQKSIPARYFYDQKGSQLFEDICQLAEYYPTRTEASILRQYAQDIVSQTKATELVELGSGSSTKTRYLFDAYQKLNISLCYVPVDVSDSILKASAKDLLSDYSQLKIQGKVATYSQALQQLKNQKNNSFTDKRIIVFLGSSIG

Nearest PDB structures (foldseek):
  4pip-assembly4_D  TM=9.507E-01  e=5.839E-14  Mycolicibacterium smegmatis
  4pim-assembly1_A  TM=9.364E-01  e=6.227E-14  Mycolicibacterium smegmatis
  4uy5-assembly1_A  TM=9.205E-01  e=3.115E-13  Mycolicibacterium smegmatis
  6fnr-assembly1_A  TM=9.360E-01  e=8.182E-13  Mycolicibacterium smegmatis
  7scf-assembly2_B  TM=9.218E-01  e=2.781E-12  Mycobacterium tuberculosis

Mean predicted aligned error: 6.39 Å

Radius of gyration: 17.27 Å; Cα contacts (8 Å, |Δi|>4): 209; chains: 1; bounding box: 45×34×41 Å

Foldseek 3Di:
DAEAELPPVVVCVVVQVVQQVVQCPDPNHDHDPVVCPDPVSLVVVVVLLPDPVNCQNVVLLVVLLVCLLVVCVVQVWQEEEEAACQLVPSVVSNVVSCVVVVRHHEYEYEDLDPVRQVVNVVVCCVVRVRYHYYYYNDHPVSVVVVVVVCPVPDPTPGYDYDYGTDPPD

pLDDT: mean 85.74, std 14.05, range [37.09, 98.19]